Protein AF-A0AAD6CTS4-F1 (afdb_monomer)

Mean predic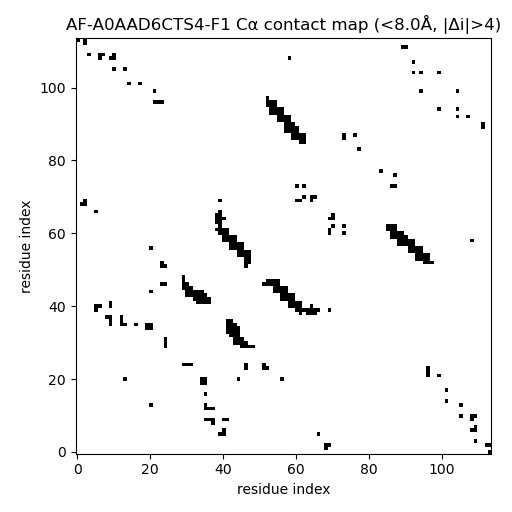ted aligned error: 4.49 Å

Nearest PDB structures (foldseek):
  2gia-assembly1_G  TM=4.670E-01  e=2.936E-01  Trypanosoma brucei brucei TREU927
  6bg2-assembly2_B  TM=4.246E-01  e=2.580E+00  Homo sapiens
  7wzf-assembly1_A  TM=4.117E-01  e=3.937E+00  Streptomyces yunnanensis
  7lv3-assembly1_A  TM=3.157E-01  e=5.324E+00  Homo sapiens

pLDDT: mean 90.28, std 11.85, range [43.75, 97.88]

Secondary structure (DSSP, 8-state):
-TTHHHHHHHHHHHHTTHHHHHSPPPTT-SEEEEEEE-SSEEEEEEE-SS-TTEEEEEEEEETT--SHHHHHHHHHH--SSS---SEEEEEEEEEESTT--HHHHHHHHHHTT-

Solvent-accessible surface area (backbone atoms only — not comparable to full-atom values): 6577 Å² total; per-residue (Å²): 116,87,52,53,65,66,33,48,53,46,37,51,50,40,73,78,38,49,66,55,68,48,53,70,66,59,95,92,43,56,63,43,74,62,45,38,69,55,73,40,38,32,28,29,38,35,48,41,95,88,40,72,51,35,32,34,39,35,35,27,40,36,73,76,29,79,52,64,58,58,44,50,55,50,57,69,68,61,80,57,99,60,86,82,63,75,51,45,82,72,48,76,45,75,49,44,47,88,74,63,54,66,66,62,54,34,48,54,54,59,53,65,76,110

Structure (mmCIF, N/CA/C/O backbone):
data_AF-A0AAD6CTS4-F1
#
_entry.id   AF-A0AAD6CTS4-F1
#
loop_
_atom_site.group_PDB
_atom_site.id
_atom_site.type_symbol
_atom_site.label_atom_id
_atom_site.label_alt_id
_atom_site.label_comp_id
_atom_site.label_asym_id
_atom_site.label_entity_id
_atom_site.label_seq_id
_atom_site.pdbx_PDB_ins_code
_atom_site.Cartn_x
_atom_site.Cartn_y
_atom_site.Cartn_z
_atom_site.occupancy
_atom_site.B_iso_or_equiv
_atom_site.auth_seq_id
_atom_site.auth_comp_id
_atom_site.auth_asym_id
_atom_site.auth_atom_id
_atom_site.pdbx_PDB_model_num
ATOM 1 N N . MET A 1 1 ? -0.488 2.587 19.763 1.00 76.50 1 MET A N 1
ATOM 2 C CA . MET A 1 1 ? -0.810 3.586 18.721 1.00 76.50 1 MET A CA 1
ATOM 3 C C . MET A 1 1 ? -2.140 3.226 18.081 1.00 76.50 1 MET A C 1
ATOM 5 O O . MET A 1 1 ? -2.318 2.049 17.780 1.00 76.50 1 MET A O 1
ATOM 9 N N . PRO A 1 2 ? -3.035 4.201 17.855 1.00 86.50 2 PRO A N 1
ATOM 10 C CA . PRO A 1 2 ? -4.398 3.958 17.370 1.00 86.50 2 PRO A CA 1
ATOM 11 C C . PRO A 1 2 ? -4.475 3.314 15.976 1.00 86.50 2 PRO A C 1
ATOM 13 O O . PRO A 1 2 ? -5.472 2.690 15.661 1.00 86.50 2 PRO A O 1
ATOM 16 N N . TRP A 1 3 ? -3.420 3.416 15.162 1.00 93.94 3 TRP A N 1
ATOM 17 C CA . TRP A 1 3 ? -3.386 2.889 13.790 1.00 93.94 3 TRP A CA 1
ATOM 18 C C . TRP A 1 3 ? -2.575 1.597 13.635 1.00 93.94 3 TRP A C 1
ATOM 20 O O . TRP A 1 3 ? -2.462 1.073 12.530 1.00 93.94 3 TRP A O 1
ATOM 30 N N . LYS A 1 4 ? -1.985 1.081 14.722 1.00 94.50 4 LYS A N 1
ATOM 31 C CA . LYS A 1 4 ? -1.006 -0.017 14.651 1.00 94.50 4 LYS A CA 1
ATOM 32 C C . LYS A 1 4 ? -1.581 -1.260 13.966 1.00 94.50 4 LYS A C 1
ATOM 34 O O . LYS A 1 4 ? -0.920 -1.825 13.104 1.00 94.50 4 LYS A O 1
ATOM 39 N N . THR A 1 5 ? -2.794 -1.663 14.341 1.00 95.81 5 THR A N 1
ATOM 40 C CA . THR A 1 5 ? -3.434 -2.878 13.818 1.00 95.81 5 THR A CA 1
ATOM 41 C C . THR A 1 5 ? -3.721 -2.755 12.325 1.00 95.81 5 THR A C 1
ATOM 43 O O . THR A 1 5 ? -3.201 -3.544 11.547 1.00 95.81 5 THR A O 1
ATOM 46 N N . VAL A 1 6 ? -4.450 -1.715 11.907 1.00 96.38 6 VAL A N 1
ATOM 47 C CA . VAL A 1 6 ? -4.835 -1.526 10.496 1.00 96.38 6 VAL A CA 1
ATOM 48 C C . VAL A 1 6 ? -3.636 -1.335 9.563 1.00 96.38 6 VAL A C 1
ATOM 50 O O . VAL A 1 6 ? -3.657 -1.813 8.430 1.00 96.38 6 VAL A O 1
ATOM 53 N N . LEU A 1 7 ? -2.570 -0.669 10.029 1.00 96.88 7 LEU A N 1
ATOM 54 C CA . LEU A 1 7 ? -1.333 -0.527 9.257 1.00 96.88 7 LEU A CA 1
ATOM 55 C C . LEU A 1 7 ? -0.587 -1.858 9.147 1.00 96.88 7 LEU A C 1
ATOM 57 O O . LEU A 1 7 ? -0.113 -2.185 8.066 1.00 96.88 7 LEU A O 1
ATOM 61 N N . SER A 1 8 ? -0.526 -2.642 10.227 1.00 96.81 8 SER A N 1
ATOM 62 C CA . SER A 1 8 ? 0.103 -3.966 10.206 1.00 96.81 8 SER A CA 1
ATOM 63 C C . SER A 1 8 ? -0.648 -4.943 9.295 1.00 96.81 8 SER A C 1
ATOM 65 O O . SER A 1 8 ? -0.020 -5.654 8.515 1.00 96.81 8 SER A O 1
ATOM 67 N N . GLU A 1 9 ? -1.983 -4.928 9.309 1.00 97.31 9 GLU A N 1
ATOM 68 C CA . GLU A 1 9 ? -2.806 -5.718 8.383 1.00 97.31 9 GLU A CA 1
ATOM 69 C C . GLU A 1 9 ? -2.546 -5.340 6.920 1.00 97.31 9 GLU A C 1
ATOM 71 O O . GLU A 1 9 ? -2.398 -6.216 6.065 1.00 97.31 9 GLU A O 1
ATOM 76 N N . LEU A 1 10 ? -2.450 -4.039 6.617 1.00 97.75 10 LEU A N 1
ATOM 77 C CA . LEU A 1 10 ? -2.114 -3.583 5.269 1.00 97.75 10 LEU A CA 1
ATOM 78 C C . LEU A 1 10 ? -0.708 -4.037 4.862 1.00 97.75 10 LEU A C 1
ATOM 80 O O . LEU A 1 10 ? -0.527 -4.532 3.752 1.00 97.75 10 LEU A O 1
ATOM 84 N N . SER A 1 11 ? 0.270 -3.916 5.757 1.00 97.56 11 SER A N 1
ATOM 85 C CA . SER A 1 11 ? 1.642 -4.377 5.537 1.00 97.56 11 SER A CA 1
ATOM 86 C C . SER A 1 11 ? 1.717 -5.876 5.256 1.00 97.56 11 SER A C 1
ATOM 88 O O . SER A 1 11 ? 2.397 -6.298 4.321 1.00 97.56 11 SER A O 1
ATOM 90 N N . GLN A 1 12 ? 0.979 -6.693 6.009 1.00 97.81 12 GLN A N 1
ATOM 91 C CA . GLN A 1 12 ? 0.872 -8.129 5.749 1.00 97.81 12 GLN A CA 1
ATOM 92 C C . GLN A 1 12 ? 0.237 -8.403 4.381 1.00 97.81 12 GLN A C 1
ATOM 94 O O . GLN A 1 12 ? 0.763 -9.205 3.610 1.00 97.81 12 GLN A O 1
ATOM 99 N N . ALA A 1 13 ? -0.835 -7.686 4.033 1.00 97.69 13 ALA A N 1
ATOM 100 C CA . ALA A 1 13 ? -1.463 -7.809 2.722 1.00 97.69 13 ALA A CA 1
ATOM 101 C C . ALA A 1 13 ? -0.502 -7.435 1.579 1.00 97.69 13 ALA A C 1
ATOM 103 O O . ALA A 1 13 ? -0.531 -8.085 0.534 1.00 97.69 13 ALA A O 1
ATOM 104 N N . VAL A 1 14 ? 0.382 -6.448 1.774 1.00 97.56 14 VAL A N 1
ATOM 105 C CA . VAL A 1 14 ? 1.444 -6.105 0.814 1.00 97.56 14 VAL A CA 1
ATOM 106 C C . VAL A 1 14 ? 2.443 -7.246 0.654 1.00 97.56 14 VAL A C 1
ATOM 108 O O . VAL A 1 14 ? 2.721 -7.611 -0.486 1.00 97.56 14 VAL A O 1
ATOM 111 N N . ARG A 1 15 ? 2.928 -7.862 1.746 1.00 96.94 15 ARG A N 1
ATOM 112 C CA . ARG A 1 15 ? 3.860 -9.013 1.666 1.00 96.94 15 ARG A CA 1
ATOM 113 C C . ARG A 1 15 ? 3.308 -10.128 0.783 1.00 96.94 15 ARG A C 1
ATOM 115 O O . ARG A 1 15 ? 4.048 -10.718 0.005 1.00 96.94 15 ARG A O 1
ATOM 122 N N . SER A 1 16 ? 2.008 -10.396 0.876 1.00 96.81 16 SER A N 1
ATOM 123 C CA . SER A 1 16 ? 1.348 -11.446 0.093 1.00 96.81 16 SER A CA 1
ATOM 124 C C . SER A 1 16 ? 0.974 -11.037 -1.337 1.00 96.81 16 SER A C 1
ATOM 126 O O . SER A 1 16 ? 0.493 -11.879 -2.087 1.00 96.81 16 SER A O 1
ATOM 128 N N . ASN A 1 17 ? 1.132 -9.765 -1.717 1.00 96.62 17 ASN A N 1
ATOM 129 C CA . ASN A 1 17 ? 0.672 -9.219 -3.002 1.00 96.62 17 ASN A CA 1
ATOM 130 C C . ASN A 1 17 ? 1.701 -8.259 -3.630 1.00 96.62 17 ASN A C 1
ATOM 132 O O . ASN A 1 17 ? 1.326 -7.270 -4.267 1.00 96.62 17 ASN A O 1
ATOM 136 N N . VAL A 1 18 ? 2.999 -8.517 -3.436 1.00 96.25 18 VAL A N 1
ATOM 137 C CA . VAL A 1 18 ? 4.086 -7.669 -3.963 1.00 96.25 18 VAL A CA 1
ATOM 138 C C . VAL A 1 18 ? 3.974 -7.499 -5.479 1.00 96.25 18 VAL A C 1
ATOM 140 O O . VAL A 1 18 ? 4.128 -6.391 -5.987 1.00 96.25 18 VAL A O 1
ATOM 143 N N . ASP A 1 19 ? 3.608 -8.561 -6.195 1.00 95.62 19 ASP A N 1
ATOM 144 C CA . ASP A 1 19 ? 3.398 -8.552 -7.645 1.00 95.62 19 ASP A CA 1
ATOM 145 C C . ASP A 1 19 ? 2.359 -7.506 -8.083 1.00 95.62 19 ASP A C 1
ATOM 147 O O . ASP A 1 19 ? 2.512 -6.850 -9.115 1.00 95.62 19 ASP A O 1
ATOM 151 N N . LYS A 1 20 ? 1.305 -7.289 -7.288 1.00 94.56 20 LYS A N 1
ATOM 152 C CA . LYS A 1 20 ? 0.259 -6.311 -7.611 1.00 94.56 20 LYS A CA 1
ATOM 153 C C . LYS A 1 20 ? 0.747 -4.875 -7.489 1.00 94.56 20 LYS A C 1
ATOM 155 O O . LYS A 1 20 ? 0.206 -4.021 -8.199 1.00 94.56 20 LYS A O 1
ATOM 160 N N . ILE A 1 21 ? 1.737 -4.640 -6.624 1.00 96.12 21 ILE A N 1
ATOM 161 C CA . ILE A 1 21 ? 2.390 -3.347 -6.411 1.00 96.12 21 ILE A CA 1
ATOM 162 C C . ILE A 1 21 ? 3.432 -3.079 -7.500 1.00 96.12 21 ILE A C 1
ATOM 164 O O . ILE A 1 21 ? 3.445 -1.996 -8.085 1.00 96.12 21 ILE A O 1
ATOM 168 N N . THR A 1 22 ? 4.281 -4.064 -7.800 1.00 96.44 22 THR A N 1
ATOM 169 C CA . THR A 1 22 ? 5.447 -3.878 -8.676 1.00 96.44 22 THR A CA 1
ATOM 170 C C . THR A 1 22 ? 5.152 -4.076 -10.154 1.00 96.44 22 THR A C 1
ATOM 172 O O . THR A 1 22 ? 5.922 -3.614 -10.990 1.00 96.44 22 THR A O 1
ATOM 175 N N . ARG A 1 23 ? 4.038 -4.717 -10.520 1.00 94.56 23 ARG A N 1
ATOM 176 C CA . ARG A 1 23 ? 3.689 -4.924 -11.928 1.00 94.56 23 ARG A CA 1
ATOM 177 C C . ARG A 1 23 ? 3.555 -3.592 -12.672 1.00 94.56 23 ARG A C 1
ATOM 179 O O . ARG A 1 23 ? 2.779 -2.720 -12.276 1.00 94.56 23 ARG A O 1
ATOM 186 N N . ILE A 1 24 ? 4.289 -3.478 -13.778 1.00 93.06 24 ILE A N 1
ATOM 187 C CA . ILE A 1 24 ? 4.156 -2.379 -14.740 1.00 93.06 24 ILE A CA 1
ATOM 188 C C . ILE A 1 24 ? 2.722 -2.372 -15.276 1.00 93.06 24 ILE A C 1
ATOM 190 O O . ILE A 1 24 ? 2.149 -3.426 -15.586 1.00 93.06 24 ILE A O 1
ATOM 194 N N . LEU A 1 25 ? 2.120 -1.186 -15.325 1.00 92.06 25 LEU A N 1
ATOM 195 C CA . LEU A 1 25 ? 0.782 -1.017 -15.866 1.00 92.06 25 LEU A CA 1
ATOM 196 C C . LEU A 1 25 ? 0.849 -0.998 -17.398 1.00 92.06 25 LEU A C 1
ATOM 198 O O . LEU A 1 25 ? 1.813 -0.471 -17.951 1.00 92.06 25 LEU A O 1
ATOM 202 N N . PRO A 1 26 ? -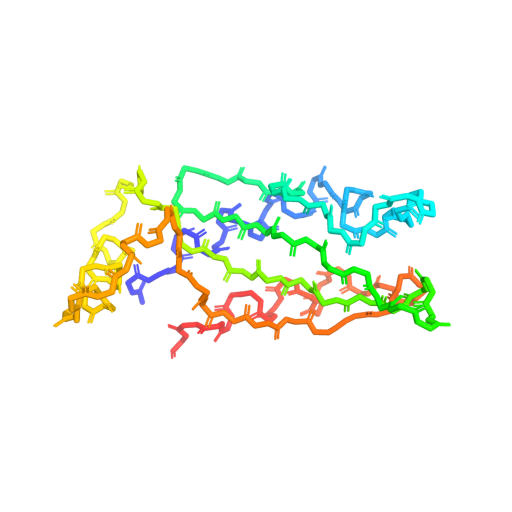0.155 -1.563 -18.090 1.00 89.75 26 PRO A N 1
ATOM 203 C CA . PRO A 1 26 ? -0.268 -1.419 -19.537 1.00 89.75 26 PRO A CA 1
ATOM 204 C C . PRO A 1 26 ? -0.310 0.060 -19.947 1.00 89.75 26 PRO A C 1
ATOM 206 O O . PRO A 1 26 ? -0.824 0.882 -19.192 1.00 89.75 26 PRO A O 1
ATOM 209 N N . ASP A 1 27 ? 0.142 0.384 -21.158 1.00 85.38 27 ASP A N 1
ATOM 210 C CA . ASP A 1 27 ? 0.301 1.771 -21.636 1.00 85.38 27 ASP A CA 1
ATOM 211 C C . ASP A 1 27 ? -0.982 2.620 -21.578 1.00 85.38 27 ASP A C 1
ATOM 213 O O . ASP A 1 27 ? -0.927 3.845 -21.492 1.00 85.38 27 ASP A O 1
ATOM 217 N N . ASN A 1 28 ? -2.157 1.985 -21.591 1.00 88.81 28 ASN A N 1
ATOM 218 C CA . ASN A 1 28 ? -3.448 2.662 -21.483 1.00 88.81 28 ASN A CA 1
ATOM 219 C C . ASN A 1 28 ? -3.885 2.961 -20.035 1.00 88.81 28 ASN A C 1
ATOM 221 O O . ASN A 1 28 ? -4.971 3.507 -19.834 1.00 88.81 28 ASN A O 1
ATOM 225 N N . LEU A 1 29 ? -3.088 2.594 -19.025 1.00 90.75 29 LEU A N 1
ATOM 226 C CA . LEU A 1 29 ? -3.393 2.779 -17.608 1.00 90.75 29 LEU A CA 1
ATOM 227 C C . LEU A 1 29 ? -2.244 3.475 -16.877 1.00 90.75 29 LEU A C 1
ATOM 229 O O . LEU A 1 29 ? -1.136 2.965 -16.776 1.00 90.75 29 LEU A O 1
ATOM 23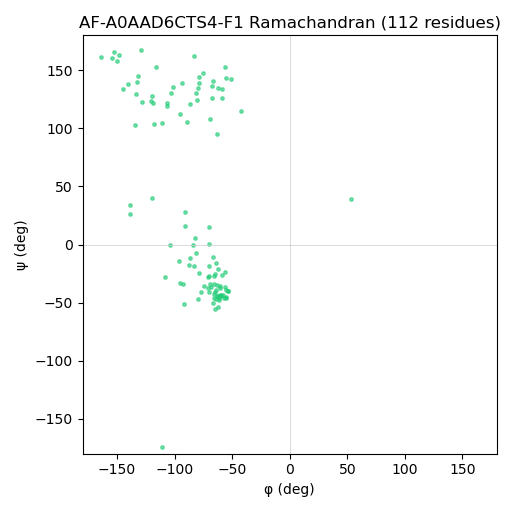3 N N . THR A 1 30 ? -2.545 4.609 -16.248 1.00 91.06 30 THR A N 1
ATOM 234 C CA . THR A 1 30 ? -1.590 5.330 -15.388 1.00 91.06 30 THR A CA 1
ATOM 235 C C . THR A 1 30 ? -1.761 5.000 -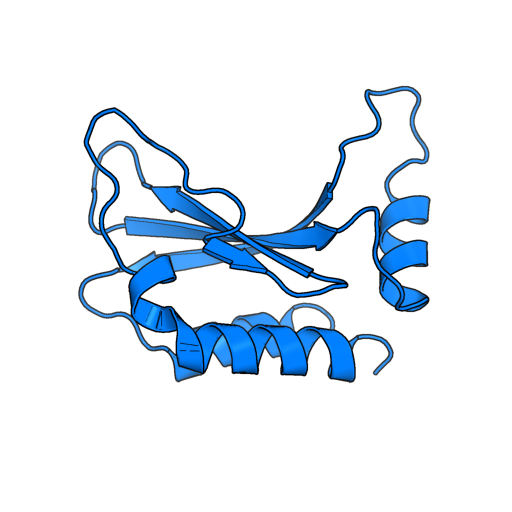13.909 1.00 91.06 30 THR A C 1
ATOM 237 O O . THR A 1 30 ? -0.907 5.333 -13.093 1.00 91.06 30 THR A O 1
ATOM 240 N N . THR A 1 31 ? -2.873 4.364 -13.534 1.00 94.06 31 THR A N 1
ATOM 241 C CA . THR A 1 31 ? -3.203 4.057 -12.140 1.00 94.06 31 THR A CA 1
ATOM 242 C C . THR A 1 31 ? -3.835 2.676 -12.025 1.00 94.06 31 THR A C 1
ATOM 244 O O . THR A 1 31 ? -4.718 2.316 -12.803 1.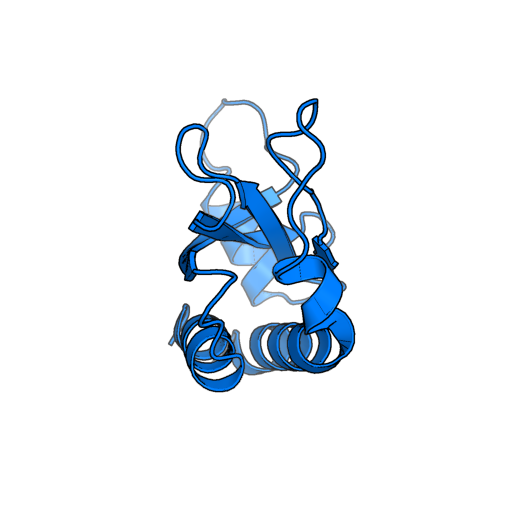00 94.06 31 THR A O 1
ATOM 247 N N . ARG A 1 32 ? -3.428 1.920 -11.006 1.00 94.81 32 ARG A N 1
ATOM 248 C CA . ARG A 1 32 ? -4.125 0.728 -10.520 1.00 94.81 32 ARG A CA 1
ATOM 249 C C . ARG A 1 32 ? -4.697 1.028 -9.144 1.00 94.81 32 ARG A C 1
ATOM 251 O O . ARG A 1 32 ? -3.972 1.035 -8.151 1.00 94.81 32 ARG A O 1
ATOM 258 N N . SER A 1 33 ? -6.005 1.238 -9.088 1.00 93.69 33 SER A N 1
ATOM 259 C CA . SER A 1 33 ? -6.706 1.377 -7.815 1.00 93.69 33 SER A CA 1
ATOM 260 C C . SER A 1 33 ? -6.888 0.035 -7.115 1.00 93.69 33 SER A C 1
ATOM 262 O O . SER A 1 33 ? -7.090 -0.992 -7.764 1.00 93.69 33 SER A O 1
ATOM 264 N N . ASN A 1 34 ? -6.877 0.058 -5.782 1.00 93.38 34 ASN A N 1
ATOM 265 C CA . ASN A 1 34 ? -7.000 -1.115 -4.918 1.00 93.38 34 ASN A CA 1
ATOM 266 C C . ASN A 1 34 ? -5.984 -2.222 -5.262 1.00 93.38 34 ASN A C 1
ATOM 268 O O . ASN A 1 34 ? -6.331 -3.404 -5.225 1.00 93.38 34 ASN A O 1
ATOM 272 N N . ALA A 1 35 ? -4.744 -1.855 -5.606 1.00 95.81 35 ALA A N 1
ATOM 273 C CA . ALA A 1 35 ? -3.673 -2.818 -5.870 1.00 95.81 35 ALA A CA 1
ATOM 274 C C . ALA A 1 35 ? -3.505 -3.788 -4.689 1.00 95.81 35 ALA A C 1
ATOM 276 O O . ALA A 1 35 ? -3.382 -4.998 -4.878 1.00 95.81 35 ALA A O 1
ATOM 277 N N . VAL A 1 36 ? -3.606 -3.247 -3.472 1.00 97.06 36 VAL A N 1
ATOM 278 C CA . VAL A 1 36 ? -3.791 -3.994 -2.225 1.00 97.06 36 VAL A CA 1
ATOM 279 C C . VAL A 1 36 ? -4.908 -3.322 -1.434 1.00 97.06 36 VAL A C 1
ATOM 281 O O . VAL A 1 36 ? -5.004 -2.095 -1.409 1.00 97.06 36 VAL A O 1
ATOM 284 N N . LYS A 1 37 ? -5.779 -4.105 -0.798 1.00 95.88 37 LYS A N 1
ATOM 285 C CA . LYS A 1 37 ? -6.926 -3.582 -0.052 1.00 95.88 37 LYS A CA 1
ATOM 286 C C . LYS A 1 37 ? -7.207 -4.428 1.185 1.00 95.88 37 LYS A C 1
ATOM 288 O O . LYS A 1 37 ? -7.284 -5.649 1.088 1.00 95.88 37 LYS A O 1
ATOM 293 N N . THR A 1 38 ? -7.424 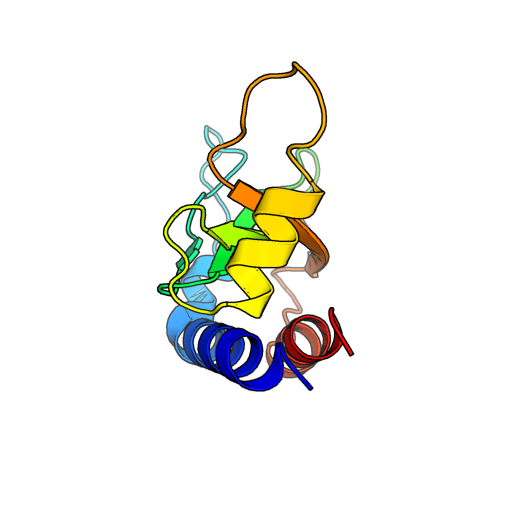-3.761 2.313 1.00 95.94 38 THR A N 1
ATOM 294 C CA . THR A 1 38 ? -8.009 -4.323 3.536 1.00 95.94 38 THR A CA 1
ATOM 295 C C . THR A 1 38 ? -9.400 -3.724 3.763 1.00 95.94 38 THR A C 1
ATOM 297 O O . THR A 1 38 ? -9.933 -2.998 2.917 1.00 95.94 38 THR A O 1
ATOM 300 N N . VAL A 1 39 ? -10.031 -4.039 4.895 1.00 94.44 39 VAL A N 1
ATOM 301 C CA . VAL A 1 39 ? -11.302 -3.407 5.276 1.00 94.44 39 VAL A CA 1
ATOM 302 C C . VAL A 1 39 ? -11.110 -1.900 5.449 1.00 94.44 39 VAL A C 1
ATOM 304 O O . VAL A 1 39 ? -11.861 -1.109 4.874 1.00 94.44 39 VAL A O 1
ATOM 307 N N . ASP A 1 40 ? -10.067 -1.506 6.174 1.00 95.44 40 ASP A N 1
ATOM 308 C CA . ASP A 1 40 ? -9.861 -0.128 6.610 1.00 95.44 40 ASP A CA 1
ATOM 309 C C . ASP A 1 40 ? -9.014 0.703 5.655 1.00 95.44 40 ASP A C 1
ATOM 311 O O . ASP A 1 40 ? -9.277 1.896 5.495 1.00 95.44 40 ASP A O 1
ATOM 315 N N . LEU A 1 41 ? -8.032 0.089 4.995 1.00 96.19 41 LEU A N 1
ATOM 316 C CA . LEU A 1 41 ? -7.043 0.785 4.180 1.00 96.19 41 LEU A CA 1
ATOM 317 C C . LEU A 1 41 ? -6.916 0.172 2.784 1.00 96.19 41 LEU A C 1
ATOM 319 O O . LEU A 1 41 ? -7.391 -0.932 2.504 1.00 96.19 41 LEU A O 1
ATOM 323 N N . ARG A 1 42 ? -6.246 0.890 1.890 1.00 96.50 42 ARG A N 1
ATOM 324 C CA . ARG A 1 42 ? -5.862 0.394 0.568 1.00 96.50 42 ARG A CA 1
ATOM 325 C C . ARG A 1 42 ? -4.614 1.086 0.044 1.00 96.50 42 ARG A C 1
ATOM 327 O O . ARG A 1 42 ? -4.225 2.138 0.549 1.00 96.50 42 ARG A O 1
ATOM 334 N N . ILE A 1 43 ? -4.041 0.499 -0.998 1.00 97.31 43 ILE A N 1
ATOM 335 C CA . ILE A 1 43 ? -2.962 1.070 -1.791 1.00 97.31 43 ILE A CA 1
ATOM 336 C C . ILE A 1 43 ? -3.420 1.185 -3.237 1.00 97.31 43 ILE A C 1
ATOM 338 O O . ILE A 1 43 ? -3.775 0.185 -3.867 1.00 97.31 43 ILE A O 1
ATOM 342 N N . ASP A 1 44 ? -3.352 2.403 -3.755 1.00 96.38 44 ASP A N 1
ATOM 343 C CA . ASP A 1 44 ? -3.457 2.695 -5.179 1.00 96.38 44 ASP A CA 1
ATOM 344 C C . ASP A 1 44 ? -2.041 2.926 -5.723 1.00 96.38 44 ASP A C 1
ATOM 346 O O . ASP A 1 44 ? -1.234 3.607 -5.091 1.00 96.38 44 ASP A O 1
ATOM 350 N N . VAL A 1 45 ? -1.714 2.352 -6.880 1.00 97.38 45 VAL A N 1
ATOM 351 C CA . VAL A 1 45 ? -0.397 2.512 -7.515 1.00 97.38 45 VAL A CA 1
ATOM 352 C C . VAL A 1 45 ? -0.534 3.432 -8.711 1.00 97.38 45 VAL A C 1
ATOM 354 O O . VAL A 1 45 ? -1.283 3.133 -9.638 1.00 97.38 45 VAL A O 1
ATOM 357 N N . HIS A 1 46 ? 0.215 4.527 -8.701 1.00 96.44 46 HIS A N 1
ATOM 358 C CA . HIS A 1 46 ? 0.284 5.495 -9.786 1.00 96.44 46 HIS A CA 1
ATOM 359 C C . HIS A 1 46 ? 1.627 5.341 -10.492 1.00 96.44 46 HIS A C 1
ATOM 361 O O . HIS A 1 46 ? 2.678 5.482 -9.870 1.00 96.44 46 HIS A O 1
ATOM 367 N N . GLN A 1 47 ? 1.591 5.013 -11.778 1.00 95.00 47 GLN A N 1
ATOM 368 C CA . GLN A 1 47 ? 2.776 4.909 -12.617 1.00 95.00 47 GLN A CA 1
ATOM 369 C C . GLN A 1 47 ? 3.246 6.302 -13.039 1.00 95.00 47 GLN A C 1
ATOM 371 O O . GLN A 1 47 ? 2.428 7.164 -13.364 1.00 95.00 47 GLN A O 1
ATOM 376 N N . ASP A 1 48 ? 4.561 6.514 -13.036 1.00 93.62 48 ASP A N 1
ATOM 377 C CA . ASP A 1 48 ? 5.143 7.721 -13.605 1.00 93.62 48 ASP A CA 1
ATOM 378 C C . ASP A 1 48 ? 4.954 7.735 -15.132 1.00 93.62 48 ASP A C 1
ATOM 380 O O . ASP A 1 48 ? 5.131 6.730 -15.816 1.00 93.62 48 ASP A O 1
ATOM 384 N N . SER A 1 49 ? 4.561 8.890 -15.673 1.00 89.38 49 SER A N 1
ATOM 385 C CA . SER A 1 49 ? 4.257 9.042 -17.104 1.00 89.38 49 SER A CA 1
ATOM 386 C C . SER A 1 49 ? 5.477 8.960 -18.028 1.00 89.38 49 SER A C 1
ATOM 388 O O . SER A 1 49 ? 5.311 8.800 -19.234 1.00 89.38 49 SER A O 1
ATOM 390 N N . LYS A 1 50 ? 6.687 9.134 -17.488 1.00 91.38 50 LYS A N 1
ATOM 391 C CA . LYS A 1 50 ? 7.951 9.185 -18.235 1.00 91.38 50 LYS A CA 1
ATOM 392 C C . LYS A 1 50 ? 8.791 7.930 -18.018 1.00 91.38 50 LYS A C 1
ATOM 394 O O . LYS A 1 50 ? 9.573 7.580 -18.895 1.00 91.38 50 LYS A O 1
ATOM 399 N N . ASP A 1 51 ? 8.646 7.281 -16.866 1.00 93.38 51 ASP A N 1
ATOM 400 C CA . ASP A 1 51 ? 9.420 6.104 -16.482 1.00 93.38 51 ASP A CA 1
ATOM 401 C C . ASP A 1 51 ? 8.507 5.007 -15.898 1.00 93.38 51 ASP A C 1
ATOM 403 O O . ASP A 1 51 ? 8.115 5.082 -14.730 1.00 93.38 51 ASP A O 1
ATOM 407 N N . PRO A 1 52 ? 8.181 3.947 -16.665 1.00 91.44 52 PRO A N 1
ATOM 408 C CA . PRO A 1 52 ? 7.298 2.883 -16.197 1.00 91.44 52 PRO A CA 1
ATOM 409 C C . PRO A 1 52 ? 7.895 2.059 -15.049 1.00 91.44 52 PRO A C 1
ATOM 411 O O . PRO A 1 52 ? 7.158 1.308 -14.412 1.00 91.44 52 PRO A O 1
ATOM 414 N N . ASN A 1 53 ? 9.184 2.200 -14.721 1.00 95.00 53 ASN A N 1
ATOM 415 C CA . ASN A 1 53 ? 9.770 1.561 -13.542 1.00 95.00 53 ASN A CA 1
ATOM 416 C C . ASN A 1 53 ? 9.536 2.371 -12.264 1.00 95.00 53 ASN A C 1
ATOM 418 O O . ASN A 1 53 ? 9.572 1.803 -11.175 1.00 95.00 53 ASN A O 1
ATOM 422 N N . LYS A 1 54 ? 9.206 3.662 -12.370 1.00 96.06 54 LYS A N 1
ATOM 423 C CA . LYS A 1 54 ? 8.895 4.511 -11.217 1.00 96.06 54 LYS A CA 1
ATOM 424 C C . LYS A 1 54 ? 7.400 4.556 -10.940 1.00 96.06 54 LYS A C 1
ATOM 426 O O . LYS A 1 54 ? 6.556 4.621 -11.841 1.00 96.06 54 LYS A O 1
ATOM 431 N N . ALA A 1 55 ? 7.057 4.511 -9.662 1.00 97.25 55 ALA A N 1
ATOM 432 C CA . ALA A 1 55 ? 5.684 4.643 -9.212 1.00 97.25 55 ALA A CA 1
ATOM 433 C C . ALA A 1 55 ? 5.569 5.299 -7.845 1.00 97.25 55 ALA A C 1
ATOM 435 O O . ALA A 1 55 ? 6.514 5.369 -7.063 1.00 97.25 55 ALA A O 1
ATOM 436 N N . VAL A 1 56 ? 4.353 5.751 -7.563 1.00 97.88 56 VAL A N 1
ATOM 437 C CA . VAL A 1 56 ? 3.934 6.231 -6.254 1.00 97.88 56 VAL A CA 1
ATOM 438 C C . VAL A 1 56 ? 2.797 5.349 -5.764 1.00 97.88 56 VAL A C 1
ATOM 440 O O . VAL A 1 56 ? 1.747 5.249 -6.401 1.00 97.88 56 VAL A O 1
ATOM 443 N N . ALA A 1 57 ? 2.994 4.722 -4.611 1.00 97.75 57 ALA A N 1
ATOM 444 C CA . ALA A 1 57 ? 1.931 4.052 -3.885 1.00 97.75 57 ALA A CA 1
ATOM 445 C C . ALA A 1 57 ? 1.226 5.056 -2.973 1.00 97.75 57 ALA A C 1
ATOM 447 O O . ALA A 1 57 ? 1.842 5.639 -2.081 1.00 97.75 57 ALA A O 1
ATOM 448 N N . LYS A 1 58 ? -0.076 5.246 -3.166 1.00 97.25 58 LYS A N 1
ATOM 449 C CA . LYS A 1 58 ? -0.913 6.060 -2.285 1.00 97.25 58 LYS A CA 1
ATOM 450 C C . LYS A 1 58 ? -1.588 5.156 -1.273 1.00 97.25 58 LYS A C 1
ATOM 452 O O . LYS A 1 58 ? -2.464 4.372 -1.633 1.00 97.25 58 LYS A O 1
ATOM 457 N N . VAL A 1 59 ? -1.200 5.287 -0.009 1.00 96.56 59 VAL A N 1
ATOM 458 C CA . VAL A 1 59 ? -1.882 4.624 1.105 1.00 96.56 59 VAL A CA 1
ATOM 459 C C . VAL A 1 59 ? -3.105 5.456 1.456 1.00 96.56 59 VAL A C 1
ATOM 461 O O . VAL A 1 59 ? -2.991 6.655 1.718 1.00 96.56 59 VAL A O 1
ATOM 464 N N . GLN A 1 60 ? -4.283 4.846 1.448 1.00 94.94 60 GLN A N 1
ATOM 465 C CA . GLN A 1 60 ? -5.550 5.555 1.595 1.00 94.94 60 GLN A CA 1
ATOM 466 C C . GLN A 1 60 ? -6.454 4.893 2.631 1.00 94.94 60 GLN A C 1
ATOM 468 O O . GLN A 1 60 ? -6.496 3.670 2.747 1.00 94.94 60 GLN A O 1
ATOM 473 N N . ALA A 1 61 ? -7.209 5.717 3.3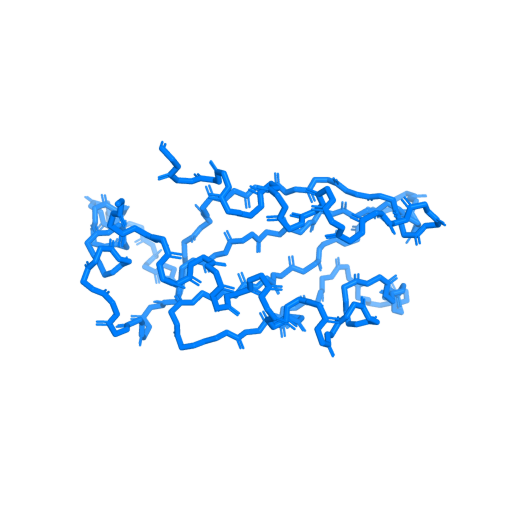53 1.00 94.19 61 ALA A N 1
ATOM 474 C CA . ALA A 1 61 ? -8.277 5.289 4.243 1.00 94.19 61 ALA A CA 1
ATOM 475 C C . ALA A 1 61 ? -9.561 5.010 3.445 1.00 94.19 61 ALA A C 1
ATOM 477 O O . ALA A 1 61 ? -10.000 5.859 2.662 1.00 94.19 61 ALA A O 1
ATOM 478 N N . ASN A 1 62 ? -10.181 3.852 3.668 1.00 91.56 62 ASN A N 1
ATOM 479 C CA . ASN A 1 62 ? -11.438 3.458 3.037 1.00 91.56 62 ASN A CA 1
ATOM 480 C C . ASN A 1 62 ? -12.627 4.119 3.746 1.00 91.56 62 ASN A C 1
ATOM 482 O O . ASN A 1 62 ? -12.748 4.040 4.963 1.00 91.56 62 ASN A O 1
ATOM 486 N N . THR A 1 63 ? -13.584 4.681 3.005 1.00 86.69 63 THR A N 1
ATOM 487 C CA . THR A 1 63 ? -14.828 5.237 3.595 1.00 86.69 63 THR A CA 1
ATOM 488 C C . THR A 1 63 ? -15.658 4.235 4.390 1.00 86.69 63 THR A C 1
ATOM 490 O O . THR A 1 63 ? -16.367 4.627 5.312 1.00 86.69 63 THR A O 1
ATOM 493 N N . GLN A 1 64 ? -15.536 2.950 4.066 1.00 86.81 64 GLN A N 1
ATOM 494 C CA . GLN A 1 64 ? -16.184 1.835 4.759 1.00 86.81 64 GLN A CA 1
ATOM 495 C C . GLN A 1 64 ? -15.342 1.238 5.902 1.00 86.81 64 GLN A C 1
ATOM 497 O O . GLN A 1 64 ? -15.617 0.116 6.331 1.00 86.81 64 GLN A O 1
ATOM 502 N N . ALA A 1 65 ? -14.304 1.946 6.363 1.00 91.69 65 ALA A N 1
ATOM 503 C CA . ALA A 1 65 ? -13.474 1.508 7.478 1.00 91.69 65 ALA A CA 1
ATOM 504 C C . ALA A 1 65 ? -14.331 1.129 8.693 1.00 91.69 65 ALA A C 1
ATOM 506 O O . ALA A 1 65 ? -15.348 1.767 8.983 1.00 91.69 65 ALA A O 1
ATOM 507 N N . LYS A 1 66 ? -13.918 0.081 9.403 1.00 93.75 66 LYS A N 1
ATOM 508 C CA . LYS A 1 66 ? -14.499 -0.375 10.666 1.00 93.75 66 LYS A CA 1
ATOM 509 C C . LYS A 1 66 ? -13.737 0.185 11.861 1.00 93.75 66 LYS A C 1
ATOM 511 O O . LYS A 1 66 ? -14.389 0.493 12.863 1.00 93.75 66 LYS A O 1
ATOM 516 N N . ASP A 1 67 ? -12.430 0.379 11.733 1.00 95.38 67 ASP A N 1
ATOM 517 C CA . ASP A 1 67 ? -11.583 0.973 12.758 1.00 95.38 67 ASP A CA 1
ATOM 518 C C . ASP A 1 67 ? -11.995 2.420 13.069 1.00 95.38 67 ASP A C 1
ATOM 520 O O . ASP A 1 67 ? -12.260 3.238 12.181 1.00 95.38 67 ASP A O 1
ATOM 524 N N . ASN A 1 68 ? -12.072 2.741 14.359 1.00 93.75 68 ASN A N 1
ATOM 525 C CA . ASN A 1 68 ? -12.559 4.040 14.817 1.00 93.75 68 ASN A CA 1
ATOM 526 C C . ASN A 1 68 ? -11.572 5.171 14.510 1.00 93.75 68 ASN A C 1
ATOM 528 O O . ASN A 1 68 ? -11.997 6.250 14.099 1.00 93.75 68 ASN A O 1
ATOM 532 N N . ALA A 1 69 ? -10.267 4.926 14.626 1.00 92.94 69 ALA A N 1
ATOM 533 C CA . ALA A 1 69 ? -9.263 5.942 14.342 1.00 92.94 69 ALA A CA 1
ATOM 534 C C . ALA A 1 69 ? -9.224 6.286 12.845 1.00 92.94 69 ALA A C 1
ATOM 536 O O . ALA A 1 69 ? -9.079 7.458 12.479 1.00 92.94 69 ALA A O 1
ATOM 537 N N . VAL A 1 70 ? -9.421 5.289 11.976 1.00 92.19 70 VAL A N 1
ATOM 538 C CA . VAL A 1 70 ? -9.549 5.490 10.524 1.00 92.19 70 VAL A CA 1
ATOM 539 C C . VAL A 1 70 ? -10.817 6.275 10.185 1.00 92.19 70 VAL A C 1
ATOM 541 O O . VAL A 1 70 ? -10.751 7.264 9.447 1.00 92.19 70 VAL A O 1
ATOM 544 N N . LYS A 1 71 ? -11.964 5.913 10.776 1.00 91.25 71 LYS A N 1
ATOM 545 C CA . LYS A 1 71 ? -13.222 6.667 10.620 1.00 91.25 71 LYS A CA 1
ATOM 546 C C . LYS A 1 71 ? -13.063 8.131 11.019 1.00 91.25 71 LYS A C 1
ATOM 548 O O . LYS A 1 71 ? -13.508 9.018 10.290 1.00 91.25 71 LYS A O 1
ATOM 553 N N . ASP A 1 72 ? -12.423 8.400 12.149 1.00 89.81 72 ASP A N 1
ATOM 554 C CA . ASP A 1 72 ? -12.253 9.762 12.655 1.00 89.81 72 ASP A CA 1
ATOM 555 C C . ASP A 1 72 ? -11.294 10.586 11.786 1.00 89.81 72 ASP A C 1
ATOM 557 O O . ASP A 1 72 ? -11.522 11.776 11.538 1.00 89.81 72 ASP A O 1
ATOM 561 N N . TYR A 1 73 ? -10.271 9.955 11.210 1.00 89.56 73 TYR A N 1
ATOM 562 C CA . TYR A 1 73 ? -9.409 10.595 10.218 1.00 89.56 73 TYR A CA 1
ATOM 563 C C . TYR A 1 73 ? -10.147 10.975 8.928 1.00 89.56 73 TYR A C 1
ATOM 565 O O . TYR A 1 73 ? -9.914 12.054 8.369 1.00 89.56 73 TYR A O 1
ATOM 573 N N . ILE A 1 74 ? -11.066 10.129 8.466 1.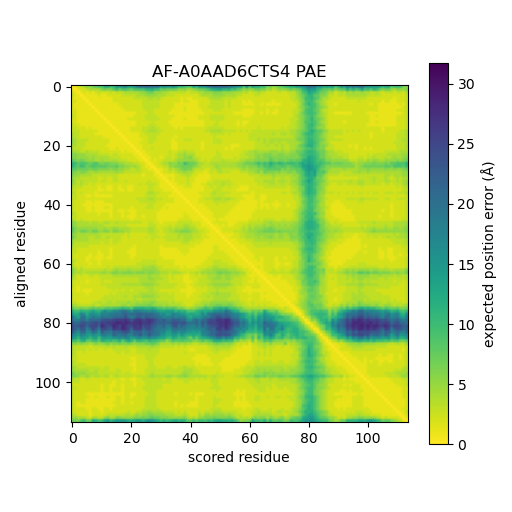00 86.81 74 ILE A N 1
ATOM 574 C CA . ILE A 1 74 ? -11.912 10.433 7.306 1.00 86.81 74 ILE A CA 1
ATOM 575 C C . ILE A 1 74 ? -12.851 11.597 7.640 1.00 86.81 74 ILE A C 1
ATOM 577 O O . ILE A 1 74 ? -12.875 12.595 6.918 1.00 86.81 74 ILE A O 1
ATOM 581 N N . LYS A 1 75 ? -13.560 11.531 8.775 1.00 83.75 75 LYS A N 1
ATOM 582 C CA . LYS A 1 75 ? -14.470 12.598 9.232 1.00 83.75 75 LYS A CA 1
ATOM 583 C C . LYS A 1 75 ? -13.762 13.943 9.395 1.00 83.75 75 LYS A C 1
ATOM 585 O O . LYS A 1 75 ? -14.286 14.961 8.956 1.00 83.75 75 LYS A O 1
ATOM 590 N N . SER A 1 76 ? -12.567 13.957 9.989 1.00 78.81 76 SER A N 1
ATOM 591 C CA . SER A 1 76 ? -11.795 15.191 10.193 1.00 78.81 76 SER A CA 1
ATOM 592 C C . SER A 1 76 ? -11.327 15.840 8.888 1.00 78.81 76 SER A C 1
ATOM 594 O O . SER A 1 76 ? -11.168 17.056 8.852 1.00 78.81 76 SER A O 1
ATOM 596 N N . GLY A 1 77 ? -11.147 15.064 7.812 1.00 67.44 77 GLY A N 1
ATOM 597 C CA . GLY A 1 77 ? -10.829 15.598 6.480 1.00 67.44 77 GLY A CA 1
ATOM 598 C C . GLY A 1 77 ? -12.020 16.158 5.717 1.00 67.44 77 GLY A C 1
ATOM 599 O O . GLY A 1 77 ? -11.841 17.025 4.874 1.00 67.44 77 GLY A O 1
ATOM 600 N N . ASN A 1 78 ? -13.228 15.695 6.028 1.00 61.06 78 ASN A N 1
ATOM 601 C CA . ASN A 1 78 ? -14.443 16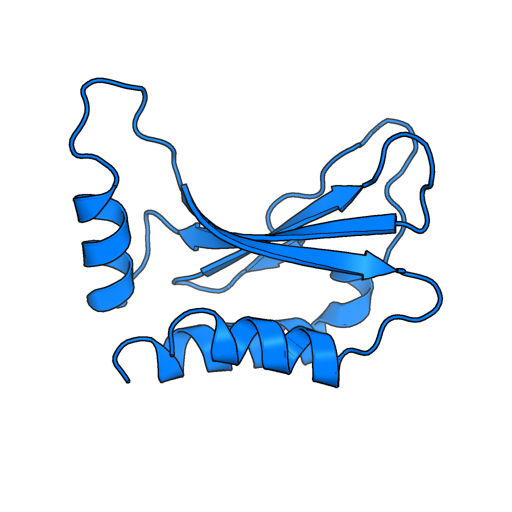.017 5.279 1.00 61.06 78 ASN A CA 1
ATOM 602 C C . ASN A 1 78 ? -15.174 17.264 5.815 1.00 61.06 78 ASN A C 1
ATOM 604 O O . ASN A 1 78 ? -16.391 17.370 5.686 1.00 61.06 78 ASN A O 1
ATOM 608 N N . LYS A 1 79 ? -14.451 18.209 6.432 1.00 56.25 79 LYS A N 1
ATOM 609 C CA . LYS A 1 79 ? -15.025 19.426 7.039 1.00 56.25 79 LYS A CA 1
ATOM 610 C C . LYS A 1 79 ? -15.304 20.573 6.044 1.00 56.25 79 LYS A C 1
ATOM 612 O O . LYS A 1 79 ? -15.695 21.648 6.480 1.00 56.25 79 LYS A O 1
ATOM 617 N N . GLY A 1 80 ? -15.124 20.367 4.736 1.00 53.12 80 GLY A N 1
ATOM 618 C CA . GLY A 1 80 ? -15.405 21.361 3.688 1.00 53.12 80 GLY A CA 1
ATOM 619 C C . GLY A 1 80 ? -16.518 20.922 2.729 1.00 53.12 80 GLY A C 1
ATOM 620 O O . GLY A 1 80 ? -16.708 19.729 2.513 1.00 53.12 80 GLY A O 1
ATOM 621 N N . GLY A 1 81 ? -17.229 21.883 2.126 1.00 43.75 81 GLY A N 1
ATOM 622 C CA . GLY A 1 81 ? -18.340 21.665 1.179 1.00 43.75 81 GLY A CA 1
ATOM 623 C C . GLY A 1 81 ? -17.954 21.107 -0.202 1.00 43.75 81 GLY A C 1
ATOM 624 O O . GLY A 1 81 ? -18.749 21.187 -1.132 1.00 43.75 81 GLY A O 1
ATOM 625 N N . GLY A 1 82 ? -16.741 20.570 -0.354 1.00 51.25 82 GLY A N 1
ATOM 626 C CA . GLY A 1 82 ? -16.284 19.911 -1.579 1.00 51.25 82 GLY A CA 1
ATOM 627 C C . GLY A 1 82 ? -16.733 18.449 -1.651 1.00 51.25 82 GLY A C 1
ATOM 628 O O . GLY A 1 82 ? -17.094 17.851 -0.637 1.00 51.25 82 GLY A O 1
ATOM 629 N N . HIS A 1 83 ? -16.700 17.870 -2.856 1.00 49.12 83 HIS A N 1
ATOM 630 C CA . HIS A 1 83 ? -17.013 16.460 -3.117 1.00 49.12 83 HIS A CA 1
ATOM 631 C C . HIS A 1 83 ? -16.400 15.546 -2.044 1.00 49.12 83 HIS A C 1
ATOM 633 O O . HIS A 1 83 ? -15.179 15.437 -1.933 1.00 49.12 83 HIS A O 1
ATOM 639 N N . LYS A 1 84 ? -17.256 14.880 -1.258 1.00 55.56 84 LYS A N 1
ATOM 640 C CA . LYS A 1 84 ? -16.841 13.873 -0.276 1.00 55.56 84 LYS A CA 1
ATOM 641 C C . LYS A 1 84 ? -16.198 12.714 -1.035 1.00 55.56 84 LYS A C 1
ATOM 643 O O . LYS A 1 84 ? -16.897 11.848 -1.556 1.00 55.56 84 LYS A O 1
ATOM 648 N N . GLY A 1 85 ? -14.873 12.730 -1.147 1.00 57.03 85 GLY A N 1
ATOM 649 C CA . GLY A 1 85 ? -14.120 11.642 -1.756 1.00 57.03 85 GLY A CA 1
ATOM 650 C C . GLY A 1 85 ? -14.438 10.319 -1.059 1.00 57.03 85 GLY A C 1
ATOM 651 O O . GLY A 1 85 ? -14.618 10.264 0.158 1.00 57.03 85 GLY A O 1
ATOM 652 N N . THR A 1 86 ? -14.500 9.233 -1.826 1.00 62.53 86 THR A N 1
ATOM 653 C CA . THR A 1 86 ? -14.754 7.875 -1.311 1.00 62.53 86 THR A CA 1
ATOM 654 C C . THR A 1 86 ? -13.581 7.304 -0.499 1.00 62.53 86 THR A C 1
ATOM 656 O O . THR A 1 86 ? -13.650 6.172 -0.015 1.00 62.53 86 THR A O 1
ATOM 659 N N . HIS A 1 87 ? -12.499 8.064 -0.348 1.00 73.50 87 HIS A N 1
ATOM 660 C CA . HIS A 1 87 ? -11.248 7.674 0.289 1.00 73.50 87 HIS A CA 1
ATOM 661 C C . HIS A 1 87 ? -10.412 8.919 0.622 1.00 73.50 87 HIS A C 1
ATOM 663 O O . HIS A 1 87 ? -10.631 9.986 0.045 1.00 73.50 87 HIS A O 1
ATOM 669 N N . LYS A 1 88 ? -9.442 8.786 1.536 1.00 85.19 88 LYS A N 1
ATOM 670 C CA . LYS A 1 88 ? -8.535 9.883 1.925 1.00 85.19 88 LYS A CA 1
ATOM 671 C C . LYS A 1 88 ? -7.077 9.423 1.960 1.00 85.19 88 LYS A C 1
ATOM 673 O O . LYS A 1 88 ? -6.786 8.416 2.601 1.00 85.19 88 LYS A O 1
ATOM 678 N N . ASN A 1 89 ? -6.177 10.159 1.303 1.00 90.62 89 ASN A N 1
ATOM 679 C CA . ASN A 1 89 ? -4.740 9.850 1.273 1.00 90.62 89 ASN A CA 1
ATOM 680 C C . ASN A 1 89 ? -4.109 10.043 2.649 1.00 90.62 89 ASN A C 1
ATOM 682 O O . ASN A 1 89 ? -4.211 11.123 3.217 1.00 90.62 89 ASN A O 1
ATOM 686 N N . ILE A 1 90 ? -3.430 9.010 3.136 1.00 92.56 90 ILE A N 1
ATOM 687 C CA . ILE A 1 90 ? -2.663 9.006 4.383 1.00 92.56 90 ILE A CA 1
ATOM 688 C C . ILE A 1 90 ? -1.213 9.395 4.110 1.00 92.56 90 ILE A C 1
ATOM 690 O O . ILE A 1 90 ? -0.680 10.278 4.773 1.00 92.56 90 ILE A O 1
ATOM 694 N N . THR A 1 91 ? -0.591 8.725 3.139 1.00 95.12 91 THR A N 1
ATOM 695 C CA . THR A 1 91 ? 0.784 8.978 2.710 1.00 95.12 91 THR A CA 1
ATOM 696 C C . THR A 1 91 ? 0.975 8.550 1.257 1.00 95.12 91 THR A C 1
ATOM 698 O O . THR A 1 91 ? 0.195 7.754 0.722 1.00 95.12 91 THR A O 1
ATOM 701 N N . GLU A 1 92 ? 2.020 9.075 0.633 1.00 97.06 92 GLU A N 1
ATOM 702 C CA . GLU A 1 92 ? 2.474 8.699 -0.699 1.00 97.06 92 GLU A CA 1
ATOM 703 C C . GLU A 1 92 ? 3.902 8.161 -0.584 1.00 97.06 92 GLU A C 1
ATOM 705 O O . GLU A 1 92 ? 4.767 8.797 0.016 1.00 97.06 92 GLU A O 1
ATOM 710 N N . ILE A 1 93 ? 4.140 6.966 -1.123 1.00 97.56 93 ILE A N 1
ATOM 711 C CA . ILE A 1 93 ? 5.419 6.262 -1.038 1.00 97.56 93 ILE A CA 1
ATOM 712 C C . ILE A 1 93 ? 5.954 6.088 -2.460 1.00 97.56 93 ILE A C 1
ATOM 714 O O . ILE A 1 93 ? 5.447 5.235 -3.196 1.00 97.56 93 ILE A O 1
ATOM 718 N N . PRO A 1 94 ? 6.949 6.886 -2.876 1.00 97.44 94 PRO A N 1
ATOM 719 C CA . PRO A 1 94 ? 7.671 6.652 -4.118 1.00 97.44 94 PRO A CA 1
ATOM 720 C C . PRO A 1 94 ? 8.481 5.357 -4.034 1.00 97.44 94 PRO A C 1
ATOM 722 O O . PRO A 1 94 ? 9.087 5.067 -2.998 1.00 97.44 94 PRO A O 1
ATOM 725 N N . PHE A 1 95 ? 8.513 4.598 -5.125 1.00 97.25 95 PHE A N 1
ATOM 726 C CA . PHE A 1 95 ? 9.327 3.394 -5.246 1.00 97.25 95 PHE A CA 1
ATOM 727 C C . PHE A 1 95 ? 9.756 3.138 -6.695 1.00 97.25 95 PHE A C 1
ATOM 729 O O . PHE A 1 95 ? 9.128 3.610 -7.648 1.00 97.25 95 PHE A O 1
ATOM 736 N N . ASP A 1 96 ? 10.830 2.364 -6.836 1.00 96.19 96 ASP A N 1
ATOM 737 C CA . ASP A 1 96 ? 11.289 1.805 -8.105 1.00 96.19 96 ASP A CA 1
ATOM 738 C C . ASP A 1 96 ? 10.906 0.321 -8.157 1.00 96.19 96 ASP A C 1
ATOM 740 O O . ASP A 1 96 ? 11.133 -0.423 -7.201 1.00 96.19 96 ASP A O 1
ATOM 744 N N . ARG A 1 97 ? 10.290 -0.110 -9.257 1.00 94.81 97 ARG A N 1
ATOM 745 C CA . ARG A 1 97 ? 9.846 -1.494 -9.470 1.00 94.81 97 ARG A CA 1
ATOM 746 C C . ARG A 1 97 ? 11.014 -2.461 -9.675 1.00 94.81 97 ARG A C 1
ATOM 748 O O . ARG A 1 97 ? 10.871 -3.638 -9.364 1.00 94.81 97 ARG A O 1
ATOM 755 N N . THR A 1 98 ? 12.145 -1.974 -10.181 1.00 94.06 98 THR A N 1
ATOM 756 C CA . THR A 1 98 ? 13.352 -2.761 -10.486 1.00 94.06 98 THR A CA 1
ATOM 757 C C . THR A 1 98 ? 14.106 -3.138 -9.217 1.00 94.06 98 THR A C 1
ATOM 759 O O . THR A 1 98 ? 14.647 -4.235 -9.112 1.00 94.06 98 THR A O 1
ATOM 762 N N . PHE A 1 99 ? 14.114 -2.233 -8.238 1.00 94.31 99 PHE A N 1
ATOM 763 C CA . PHE A 1 99 ? 14.829 -2.376 -6.967 1.00 94.31 99 PHE A CA 1
ATOM 764 C C . PHE A 1 99 ? 13.861 -2.325 -5.782 1.00 94.31 99 PHE A C 1
ATOM 766 O O . PHE A 1 99 ? 14.128 -1.676 -4.772 1.00 94.31 99 PHE A O 1
ATOM 773 N N . PHE A 1 100 ? 12.697 -2.959 -5.931 1.00 96.81 100 PHE A N 1
ATOM 774 C CA . PHE A 1 100 ? 11.645 -2.880 -4.927 1.00 96.81 100 PHE A CA 1
ATOM 775 C C . PHE A 1 100 ? 12.033 -3.624 -3.644 1.00 96.81 100 PHE A C 1
ATOM 777 O O . PHE A 1 100 ? 12.026 -4.855 -3.599 1.00 96.81 100 PHE A O 1
ATOM 784 N N . ASP A 1 101 ? 12.317 -2.865 -2.588 1.00 96.75 101 ASP A N 1
ATOM 785 C CA . ASP A 1 101 ? 12.516 -3.383 -1.237 1.00 96.75 101 ASP A CA 1
ATOM 786 C C . ASP A 1 101 ? 11.172 -3.432 -0.496 1.00 96.75 101 ASP A C 1
ATOM 788 O O . ASP A 1 101 ? 10.606 -2.412 -0.090 1.00 96.75 101 ASP A O 1
ATOM 792 N N . VAL A 1 102 ? 10.642 -4.646 -0.339 1.00 97.12 102 VAL A N 1
ATOM 793 C CA . VAL A 1 102 ? 9.355 -4.878 0.324 1.00 97.12 102 VAL A CA 1
ATOM 794 C C . VAL A 1 102 ? 9.388 -4.524 1.812 1.00 97.12 102 VAL A C 1
ATOM 796 O O . VAL A 1 102 ? 8.379 -4.049 2.339 1.00 97.12 102 VAL A O 1
ATOM 799 N N . ASP A 1 103 ? 10.514 -4.730 2.495 1.00 97.62 103 ASP A N 1
ATOM 800 C CA . ASP A 1 103 ? 10.618 -4.506 3.936 1.00 97.62 103 ASP A CA 1
ATOM 801 C C . ASP A 1 103 ? 10.727 -3.009 4.246 1.00 97.62 103 ASP A C 1
ATOM 803 O O . ASP A 1 103 ? 10.031 -2.518 5.142 1.00 97.62 103 ASP A O 1
ATOM 807 N N . ASP A 1 104 ? 11.502 -2.257 3.459 1.00 97.19 104 ASP A N 1
ATOM 808 C CA . ASP A 1 104 ? 11.527 -0.790 3.530 1.00 97.19 104 ASP A CA 1
ATOM 809 C C . ASP A 1 104 ? 10.150 -0.189 3.202 1.00 97.19 104 ASP A C 1
ATOM 811 O O . ASP A 1 104 ? 9.632 0.658 3.940 1.00 97.19 104 ASP A O 1
ATOM 815 N N . PHE A 1 105 ? 9.501 -0.671 2.140 1.00 97.75 105 PHE A N 1
ATOM 816 C CA . PHE A 1 105 ? 8.174 -0.202 1.751 1.00 97.75 105 PHE A CA 1
ATOM 817 C C . PHE A 1 105 ? 7.133 -0.424 2.860 1.00 97.75 105 PHE A C 1
ATOM 819 O O . PHE A 1 105 ? 6.355 0.476 3.189 1.00 97.75 105 PHE A O 1
ATOM 826 N N . ILE A 1 106 ? 7.145 -1.600 3.490 1.00 97.12 106 ILE A N 1
ATOM 827 C CA . ILE A 1 106 ? 6.281 -1.923 4.631 1.00 97.12 106 ILE A CA 1
ATOM 828 C C . ILE A 1 106 ? 6.610 -1.071 5.848 1.00 97.12 106 ILE A C 1
ATOM 830 O O . ILE A 1 106 ? 5.698 -0.554 6.494 1.00 97.12 106 ILE A O 1
ATOM 834 N N . SER A 1 107 ? 7.893 -0.872 6.144 1.00 97.00 107 SER A N 1
ATOM 835 C CA . SER A 1 107 ? 8.312 0.015 7.223 1.00 97.00 107 SER A CA 1
ATOM 836 C C . SER A 1 107 ? 7.716 1.410 7.022 1.00 97.00 107 SER A C 1
ATOM 838 O O . SER A 1 107 ? 7.117 1.965 7.944 1.00 97.00 107 SER A O 1
ATOM 840 N N . LYS A 1 108 ? 7.755 1.963 5.805 1.00 97.31 108 LYS A N 1
ATOM 841 C CA . LYS A 1 108 ? 7.131 3.261 5.491 1.00 97.31 108 LYS A CA 1
ATOM 842 C C . LYS A 1 108 ? 5.615 3.268 5.725 1.00 97.31 108 LYS A C 1
ATOM 844 O O . LYS A 1 108 ? 5.093 4.260 6.238 1.00 97.31 108 LYS A O 1
ATOM 849 N N . ILE A 1 109 ? 4.909 2.171 5.432 1.00 96.25 109 ILE A N 1
ATOM 850 C CA . ILE A 1 109 ? 3.477 2.025 5.757 1.00 96.25 109 ILE A CA 1
ATOM 851 C C . ILE A 1 109 ? 3.264 2.076 7.273 1.00 96.25 109 ILE A C 1
ATOM 853 O O . ILE A 1 109 ? 2.496 2.908 7.759 1.00 96.25 109 ILE A O 1
ATOM 857 N N . GLU A 1 110 ? 3.962 1.235 8.034 1.00 95.56 110 GLU A N 1
ATOM 858 C CA . GLU A 1 110 ? 3.797 1.133 9.491 1.00 95.56 110 GLU A CA 1
ATOM 859 C C . GLU A 1 110 ? 4.214 2.408 10.234 1.00 95.56 110 GLU A C 1
ATOM 861 O O . GLU A 1 110 ? 3.724 2.685 11.331 1.00 95.56 110 GLU A O 1
ATOM 866 N N . ASN A 1 111 ? 5.102 3.202 9.634 1.00 94.38 111 ASN A N 1
ATOM 867 C CA . ASN A 1 111 ? 5.558 4.485 10.160 1.00 94.38 111 ASN A CA 1
ATOM 868 C C . ASN A 1 111 ? 4.661 5.676 9.774 1.00 94.38 111 ASN A C 1
ATOM 870 O O . ASN A 1 111 ? 4.795 6.745 10.363 1.00 94.38 111 ASN A O 1
ATOM 874 N N . SER A 1 112 ? 3.721 5.516 8.838 1.00 92.12 112 SER A N 1
ATOM 875 C CA . SER A 1 112 ? 2.947 6.632 8.259 1.00 92.12 112 SER A CA 1
ATOM 876 C C . SER A 1 112 ? 2.039 7.389 9.241 1.00 92.12 112 SER A C 1
ATOM 878 O O . SER A 1 112 ? 1.568 8.486 8.933 1.00 92.12 112 SER A O 1
ATOM 880 N N . ARG A 1 113 ? 1.762 6.806 10.415 1.00 88.25 113 ARG A N 1
ATOM 881 C CA . ARG A 1 113 ? 0.897 7.369 11.471 1.00 88.25 113 ARG A CA 1
ATOM 882 C C . ARG A 1 113 ? 1.461 7.154 12.881 1.00 88.25 113 ARG A C 1
ATOM 884 O O . ARG A 1 113 ? 0.673 7.038 13.824 1.00 88.25 113 ARG A O 1
ATOM 891 N N . LYS A 1 114 ? 2.784 7.014 13.006 1.00 73.44 114 LYS A N 1
ATOM 892 C CA . LYS A 1 114 ? 3.436 6.949 14.321 1.00 73.44 114 LYS A CA 1
ATOM 893 C C . LYS A 1 114 ? 3.349 8.272 15.065 1.00 73.44 114 LYS A C 1
ATOM 895 O O . LYS A 1 114 ? 3.295 9.324 14.393 1.00 73.44 114 LYS A O 1
#

Sequence (114 aa):
MPWKTVLSELSQAVRSNVDKITRILPDNLTTRSNAVKTVDLRIDVHQDSKDPNKAVAKVQANTQAKDNAVKDYIKSGNKGGGHKGTHKNITEIPFDRTFFDVDDFISKIENSRK

Radius of gyration: 14.15 Å; Cα contacts (8 Å, |Δi|>4): 188; chains: 1; bounding box: 33×33×40 Å

Foldseek 3Di:
DLCQVVLVVQLVQCVVQVCLALPQDPLVDQKDWQSDDDQFWGWIWGADNVDSQKIKIFIKTACRHPRPVSVVVLVVVPPDPDDSDRIGTLDIDIDGSVPDDSVVVSVCSSPSPD

Organism: NCBI:txid3151616